Protein AF-A0A7W9KG09-F1 (afdb_monomer_lite)

Foldseek 3Di:
DFDQDPVRRTDDDDPDDPPVCPVVLVVVCVPPPVSPDDDD

Secondary structure (DSSP, 8-state):
--EE-TTS-EE--PPPPPGGGHHHHHHHHHT-TT------

pLDDT: mean 77.12, std 10.13, range [54.19, 90.38]

Radius of gyration: 12.81 Å; chains: 1; bounding box: 24×15×33 Å

Structure (mmCIF, N/CA/C/O backbone):
data_AF-A0A7W9KG09-F1
#
_entry.id   AF-A0A7W9KG09-F1
#
loop_
_atom_site.group_PDB
_atom_site.id
_atom_site.type_symbol
_atom_site.label_atom_id
_atom_site.label_alt_id
_atom_site.label_comp_id
_atom_site.label_asym_id
_atom_site.label_entity_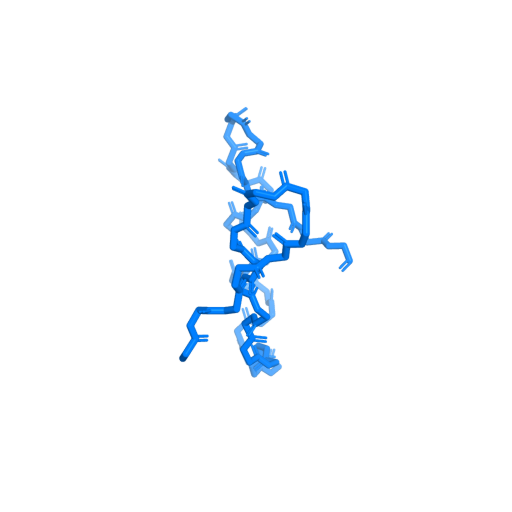id
_atom_site.label_seq_id
_atom_site.pdbx_PDB_ins_code
_atom_site.Cartn_x
_atom_site.Cartn_y
_atom_site.Cartn_z
_atom_site.occupancy
_atom_site.B_iso_or_equiv
_atom_site.auth_seq_id
_atom_site.auth_comp_id
_atom_site.auth_asym_id
_atom_site.auth_atom_id
_atom_site.pdbx_PDB_model_num
ATOM 1 N N . MET A 1 1 ? -8.030 -9.303 -12.061 1.00 54.19 1 MET A N 1
ATOM 2 C CA . MET A 1 1 ? -7.834 -8.814 -13.440 1.00 54.19 1 MET A CA 1
ATOM 3 C C . MET A 1 1 ? -6.777 -7.732 -13.347 1.00 54.19 1 MET A C 1
ATOM 5 O O . MET A 1 1 ? -6.903 -6.895 -12.466 1.00 54.19 1 MET A O 1
ATOM 9 N N . PHE A 1 2 ? -5.694 -7.842 -14.112 1.00 54.50 2 PHE A N 1
ATOM 10 C CA . PHE A 1 2 ? -4.640 -6.829 -14.155 1.00 54.50 2 PHE A CA 1
ATOM 11 C C . PHE A 1 2 ? -4.983 -5.906 -15.325 1.00 54.50 2 PHE A C 1
ATOM 13 O O . PHE A 1 2 ? -5.040 -6.391 -16.454 1.00 54.50 2 PHE A O 1
ATOM 20 N N . ASP A 1 3 ? -5.278 -4.636 -15.057 1.00 66.12 3 ASP A N 1
ATOM 21 C CA . ASP A 1 3 ? -5.479 -3.637 -16.108 1.00 66.12 3 ASP A CA 1
ATOM 22 C C . ASP A 1 3 ? -4.124 -3.015 -16.444 1.00 66.12 3 ASP A C 1
ATOM 24 O O . ASP A 1 3 ? -3.451 -2.468 -15.569 1.00 66.12 3 ASP A O 1
ATOM 28 N N . LEU A 1 4 ? -3.706 -3.158 -17.702 1.00 66.88 4 LEU A N 1
ATOM 29 C CA . LEU A 1 4 ? -2.521 -2.501 -18.242 1.00 66.88 4 LEU A CA 1
ATOM 30 C C . LEU A 1 4 ? -2.913 -1.066 -18.594 1.00 66.88 4 LEU A C 1
ATOM 32 O O . LEU A 1 4 ? -3.767 -0.865 -19.459 1.00 66.88 4 LEU A O 1
ATOM 36 N N . ASN A 1 5 ? -2.332 -0.084 -17.912 1.00 64.44 5 ASN A N 1
ATOM 37 C CA . ASN A 1 5 ? -2.551 1.314 -18.257 1.00 64.44 5 ASN A CA 1
ATOM 38 C C . ASN A 1 5 ? -1.753 1.711 -19.508 1.00 64.44 5 ASN A C 1
ATOM 40 O O . ASN A 1 5 ? -0.868 0.990 -19.975 1.00 64.44 5 ASN A O 1
ATOM 44 N N . ASP A 1 6 ? -2.098 2.875 -20.054 1.00 66.56 6 ASP A N 1
ATOM 45 C CA . ASP A 1 6 ? -1.539 3.411 -21.303 1.00 66.56 6 ASP A CA 1
ATOM 4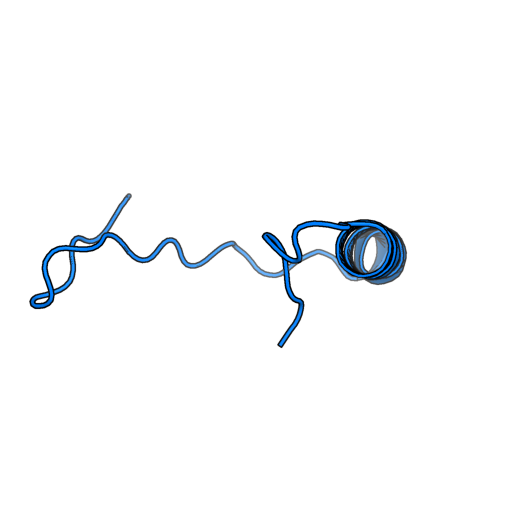6 C C . ASP A 1 6 ? -0.045 3.780 -21.188 1.00 66.56 6 ASP A C 1
ATOM 48 O O . ASP A 1 6 ? 0.660 3.896 -22.185 1.00 66.56 6 ASP A O 1
ATOM 52 N N . ASP A 1 7 ? 0.471 3.875 -19.960 1.00 70.25 7 ASP A N 1
ATOM 53 C CA . ASP A 1 7 ? 1.891 4.084 -19.661 1.00 70.25 7 ASP A CA 1
ATOM 54 C C . ASP A 1 7 ? 2.701 2.769 -19.674 1.00 70.25 7 ASP A C 1
ATOM 56 O O . ASP A 1 7 ? 3.903 2.758 -19.391 1.00 70.25 7 ASP A O 1
ATOM 60 N N . GLY A 1 8 ? 2.060 1.642 -20.006 1.00 71.94 8 GLY A N 1
ATOM 61 C CA . GLY A 1 8 ? 2.708 0.342 -20.170 1.00 71.94 8 GLY A CA 1
ATOM 62 C C . GLY A 1 8 ? 2.986 -0.404 -18.863 1.00 71.94 8 GLY A C 1
ATOM 63 O O . GLY A 1 8 ? 3.739 -1.381 -18.885 1.00 71.94 8 GLY A O 1
ATOM 64 N N . TYR A 1 9 ? 2.383 0.004 -17.740 1.00 71.44 9 TYR A N 1
ATOM 65 C CA . TYR A 1 9 ? 2.4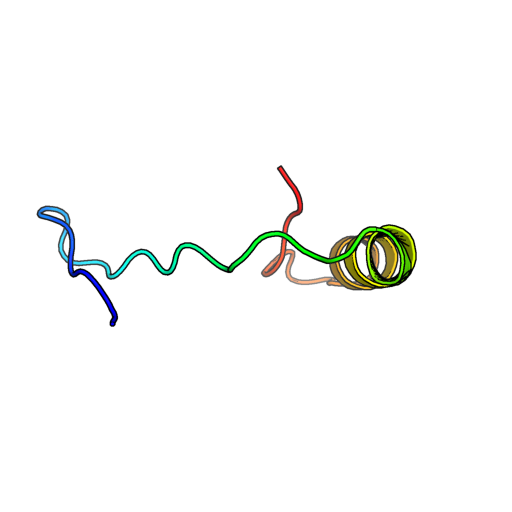30 -0.745 -16.480 1.00 71.44 9 TYR A CA 1
ATOM 66 C C . TYR A 1 9 ? 1.037 -1.208 -16.046 1.00 71.44 9 TYR A C 1
ATOM 68 O O . TYR A 1 9 ? 0.022 -0.611 -16.377 1.00 71.44 9 TYR A O 1
ATOM 76 N N . ALA A 1 10 ? 0.958 -2.336 -15.344 1.00 72.81 10 ALA A N 1
ATOM 77 C CA . ALA A 1 10 ? -0.313 -2.794 -14.802 1.00 72.81 10 ALA A CA 1
ATOM 78 C C . ALA A 1 10 ? -0.501 -2.228 -13.397 1.00 72.81 10 ALA A C 1
ATOM 80 O O . ALA A 1 10 ? 0.360 -2.424 -12.537 1.00 72.81 10 ALA A O 1
ATOM 81 N N . GLU A 1 11 ? -1.624 -1.559 -13.155 1.00 67.62 11 GLU A N 1
ATOM 82 C CA . GLU A 1 11 ? -1.989 -1.121 -11.811 1.00 67.62 11 GLU A CA 1
ATOM 83 C C . GLU A 1 11 ? -2.905 -2.169 -11.178 1.00 67.62 11 GLU A C 1
ATOM 85 O O . GLU A 1 11 ? -4.003 -2.460 -11.660 1.00 67.62 11 GLU A O 1
ATOM 90 N N . VAL A 1 12 ? -2.446 -2.767 -10.080 1.00 68.56 12 VAL A N 1
ATOM 91 C CA . VAL A 1 12 ? -3.298 -3.612 -9.247 1.00 68.56 12 VAL A CA 1
ATOM 92 C C . VAL A 1 12 ? -3.894 -2.719 -8.184 1.00 68.56 12 VAL A C 1
ATOM 94 O O . VAL A 1 12 ? -3.177 -2.263 -7.302 1.00 68.56 12 VAL A O 1
ATOM 97 N N . ARG A 1 13 ? -5.208 -2.506 -8.242 1.00 69.38 13 ARG A N 1
ATOM 98 C CA . ARG A 1 13 ? -5.949 -1.943 -7.112 1.00 69.38 13 ARG A CA 1
ATOM 99 C C . ARG A 1 13 ? -6.215 -3.078 -6.122 1.00 69.38 13 ARG A C 1
ATOM 101 O O . ARG A 1 13 ? -7.054 -3.932 -6.433 1.00 69.38 13 ARG A O 1
ATOM 108 N N . PRO A 1 14 ? -5.481 -3.174 -4.998 1.00 64.94 14 PRO A N 1
ATOM 109 C CA . PRO A 1 14 ? -5.797 -4.178 -3.997 1.00 64.94 14 PRO A CA 1
ATOM 110 C C . PRO A 1 14 ? -7.197 -3.897 -3.430 1.00 64.94 14 PRO A C 1
ATOM 112 O O . PRO A 1 14 ? -7.610 -2.737 -3.376 1.00 64.94 14 PRO A O 1
ATOM 115 N N . PRO A 1 15 ? -7.952 -4.933 -3.031 1.00 67.81 15 PRO A N 1
ATOM 116 C CA . PRO A 1 15 ? -9.160 -4.716 -2.244 1.00 67.81 15 PRO A CA 1
ATOM 117 C C . PRO A 1 15 ? -8.801 -3.998 -0.937 1.00 67.81 15 PRO A C 1
ATOM 119 O O . PRO A 1 15 ? -7.688 -4.170 -0.430 1.00 67.81 15 PRO A O 1
ATOM 122 N N . ASP A 1 16 ? -9.744 -3.226 -0.393 1.00 74.94 16 ASP A N 1
ATOM 123 C CA . ASP A 1 16 ? -9.581 -2.579 0.909 1.00 74.94 16 ASP A CA 1
ATOM 124 C C . ASP A 1 16 ? -9.112 -3.594 1.960 1.00 74.94 16 ASP A C 1
ATOM 126 O O . ASP A 1 16 ? -9.665 -4.692 2.095 1.00 74.94 16 ASP A O 1
ATOM 130 N N . VAL A 1 17 ? -8.055 -3.229 2.687 1.00 82.25 17 VAL A N 1
ATOM 131 C CA . VAL A 1 17 ? -7.524 -4.034 3.786 1.00 82.25 17 VAL A CA 1
ATOM 132 C C . VAL A 1 17 ? -8.568 -4.036 4.904 1.00 82.25 17 VAL A C 1
ATOM 134 O O . VAL A 1 17 ? -8.941 -2.955 5.359 1.00 82.25 17 VAL A O 1
ATOM 137 N N . PRO A 1 18 ? -9.029 -5.205 5.388 1.00 88.12 18 PRO A N 1
ATOM 138 C CA . PRO A 1 18 ? -9.925 -5.248 6.537 1.00 88.12 18 PRO A CA 1
ATOM 139 C C . PRO A 1 18 ? -9.302 -4.548 7.753 1.00 88.12 18 PRO A C 1
ATOM 141 O O . PRO A 1 18 ? -8.112 -4.731 8.020 1.00 88.12 18 PRO A O 1
ATOM 144 N N . ASP A 1 19 ? -10.102 -3.799 8.517 1.00 85.38 19 ASP A N 1
ATOM 145 C CA . ASP A 1 19 ? -9.624 -2.974 9.643 1.00 85.38 19 ASP A CA 1
ATOM 146 C C . ASP A 1 19 ? -8.783 -3.765 10.659 1.00 85.38 19 ASP A C 1
ATOM 148 O O . ASP A 1 19 ? -7.798 -3.262 11.202 1.00 85.38 19 ASP A O 1
ATOM 152 N N . GLU A 1 20 ? -9.126 -5.038 10.878 1.00 90.38 20 GLU A N 1
ATOM 153 C CA . GLU A 1 20 ? -8.396 -5.946 11.771 1.00 90.38 20 GLU A CA 1
ATOM 154 C C . GLU A 1 20 ? -6.932 -6.180 11.351 1.00 90.38 20 GLU A C 1
ATOM 156 O O . GLU A 1 20 ? -6.084 -6.487 12.192 1.00 90.38 20 GLU A O 1
ATOM 161 N N . PHE A 1 21 ? -6.605 -5.980 10.072 1.00 89.69 21 PHE A N 1
ATOM 162 C CA . PHE A 1 21 ? -5.260 -6.145 9.524 1.00 89.69 21 PHE A CA 1
ATOM 163 C C . PHE A 1 21 ? -4.514 -4.823 9.314 1.00 89.69 21 PHE A C 1
ATOM 165 O O . PHE A 1 21 ? -3.324 -4.858 8.990 1.00 89.69 21 PHE A O 1
ATOM 172 N N . ALA A 1 22 ? -5.141 -3.664 9.546 1.00 86.00 22 ALA A N 1
ATOM 173 C CA . ALA A 1 22 ? -4.524 -2.357 9.302 1.00 86.00 22 ALA A CA 1
ATOM 174 C C . ALA A 1 22 ? -3.184 -2.199 10.044 1.00 86.00 22 ALA A C 1
ATOM 176 O O . ALA A 1 22 ? -2.171 -1.818 9.456 1.00 86.00 22 ALA A O 1
ATOM 177 N N . ALA A 1 23 ? -3.136 -2.581 11.324 1.00 88.38 23 ALA A N 1
ATOM 178 C CA . ALA A 1 23 ? -1.913 -2.512 12.126 1.00 88.38 23 ALA A CA 1
ATOM 179 C C . ALA A 1 23 ? -0.787 -3.409 1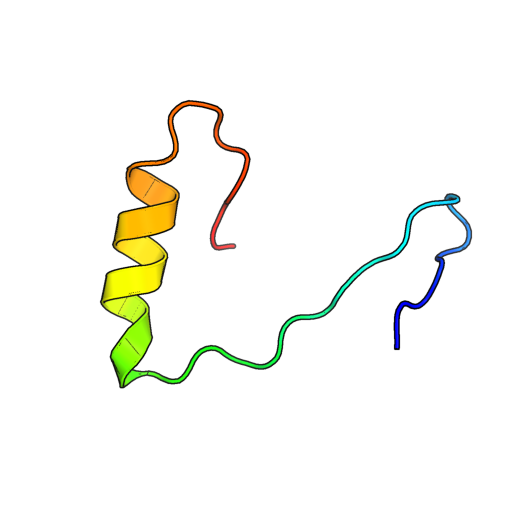1.576 1.00 88.38 23 ALA A C 1
ATOM 181 O O . ALA A 1 23 ? 0.379 -3.009 11.557 1.00 88.38 23 ALA A O 1
ATOM 182 N N . ALA A 1 24 ? -1.132 -4.610 11.103 1.00 90.12 24 ALA A N 1
ATOM 183 C CA . ALA A 1 24 ? -0.171 -5.538 10.515 1.00 90.12 24 ALA A CA 1
ATOM 184 C C . ALA A 1 24 ? 0.387 -4.997 9.190 1.00 90.12 24 ALA A C 1
ATOM 186 O O . ALA A 1 24 ? 1.596 -5.063 8.965 1.00 90.12 24 ALA A O 1
ATOM 187 N N . VAL A 1 25 ? -0.469 -4.398 8.356 1.00 88.19 25 VAL A N 1
ATOM 188 C CA . VAL A 1 25 ? -0.072 -3.764 7.091 1.00 88.19 25 VAL A CA 1
ATOM 189 C C . VAL A 1 25 ? 0.851 -2.571 7.332 1.00 88.19 25 VAL A C 1
ATOM 191 O O . VAL A 1 25 ? 1.919 -2.495 6.723 1.00 88.19 25 VAL A O 1
ATOM 194 N N . HIS A 1 26 ? 0.509 -1.683 8.269 1.00 86.56 26 HIS A N 1
ATOM 195 C CA . HIS A 1 26 ? 1.373 -0.554 8.622 1.00 86.56 26 HIS A CA 1
ATOM 196 C C . HIS A 1 26 ? 2.731 -1.010 9.164 1.00 86.56 26 HIS A C 1
ATOM 198 O O . HIS A 1 26 ? 3.760 -0.452 8.784 1.00 86.56 26 HIS A O 1
ATOM 204 N N . SER A 1 27 ? 2.750 -2.048 10.006 1.00 88.12 27 SER A N 1
ATOM 205 C CA . SER A 1 27 ? 3.995 -2.629 10.513 1.00 88.12 27 SER A CA 1
ATOM 206 C C . SER A 1 27 ? 4.852 -3.207 9.384 1.00 88.12 27 SER A C 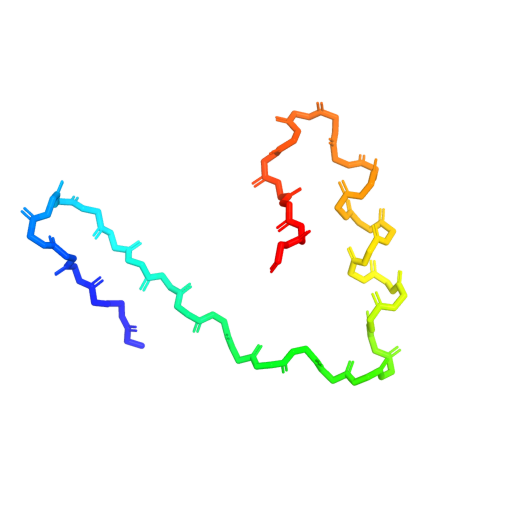1
ATOM 208 O O . SER A 1 27 ? 6.049 -2.930 9.318 1.00 88.12 27 SER A O 1
ATOM 210 N N . ALA A 1 28 ? 4.260 -3.964 8.460 1.00 88.12 28 ALA A N 1
ATOM 211 C CA . ALA A 1 28 ? 4.988 -4.538 7.332 1.00 88.12 28 ALA A CA 1
ATOM 212 C C . ALA A 1 28 ? 5.592 -3.455 6.421 1.00 88.12 28 ALA A C 1
ATOM 214 O O . ALA A 1 28 ? 6.766 -3.544 6.065 1.00 8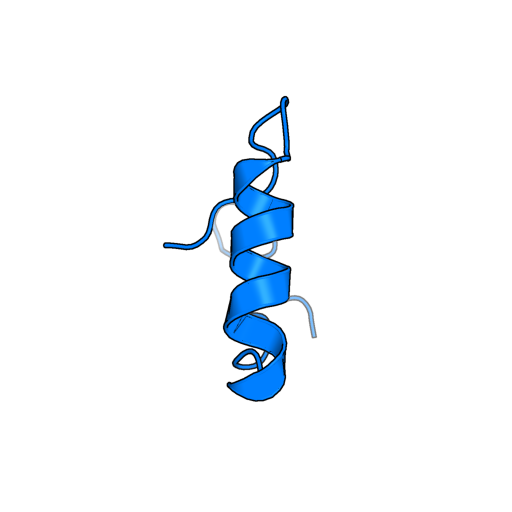8.12 28 ALA A O 1
ATOM 215 N N . ALA A 1 29 ? 4.829 -2.403 6.106 1.00 87.75 29 ALA A N 1
ATOM 216 C CA . ALA A 1 29 ? 5.319 -1.288 5.298 1.00 87.75 29 ALA A CA 1
ATOM 217 C C . ALA A 1 29 ? 6.439 -0.503 6.004 1.00 87.75 29 ALA A C 1
ATOM 219 O O . ALA A 1 29 ? 7.449 -0.178 5.382 1.00 87.75 29 ALA A O 1
ATOM 220 N N . ALA A 1 30 ? 6.309 -0.246 7.311 1.00 85.81 30 ALA A N 1
ATOM 221 C CA . ALA A 1 30 ? 7.329 0.461 8.089 1.00 85.81 30 ALA A CA 1
ATOM 222 C C . ALA A 1 30 ? 8.644 -0.327 8.215 1.00 85.81 30 ALA A C 1
ATOM 224 O O . ALA A 1 30 ? 9.716 0.271 8.294 1.00 85.81 30 ALA A O 1
ATOM 225 N N . ASN A 1 31 ? 8.565 -1.659 8.222 1.00 86.25 31 ASN A N 1
ATOM 226 C CA . ASN A 1 31 ? 9.726 -2.541 8.321 1.00 86.25 31 ASN A CA 1
ATOM 227 C C . ASN A 1 31 ? 10.330 -2.921 6.957 1.00 86.25 31 ASN A C 1
ATOM 229 O O . ASN A 1 31 ? 11.287 -3.689 6.936 1.00 86.25 31 ASN A O 1
ATOM 233 N N . CYS A 1 32 ? 9.808 -2.414 5.832 1.00 83.25 32 CYS A N 1
ATOM 234 C CA . CYS A 1 32 ? 10.334 -2.695 4.493 1.00 83.25 32 CYS A CA 1
ATOM 235 C C . CYS A 1 32 ? 11.550 -1.788 4.189 1.00 83.25 32 CYS A C 1
ATOM 237 O O . CYS A 1 32 ? 11.369 -0.597 3.913 1.00 83.25 32 CYS A O 1
ATOM 239 N N . PRO A 1 33 ? 12.798 -2.306 4.229 1.00 80.19 33 PRO A N 1
ATOM 240 C CA . PRO A 1 33 ? 14.001 -1.477 4.143 1.00 80.19 33 PRO A CA 1
ATOM 241 C C . PRO A 1 33 ? 14.210 -0.903 2.739 1.00 80.19 33 PRO A C 1
ATOM 243 O O . PRO A 1 33 ? 14.633 0.245 2.600 1.00 80.19 33 PRO A O 1
ATOM 246 N N . GLU A 1 34 ? 13.864 -1.662 1.696 1.00 87.25 34 GLU A N 1
ATOM 247 C CA . GLU A 1 34 ? 13.878 -1.185 0.311 1.00 87.25 34 GLU A CA 1
ATOM 248 C C . GLU A 1 34 ? 12.733 -0.216 -0.023 1.00 87.25 34 GLU A C 1
ATOM 250 O O . GLU A 1 34 ? 12.704 0.326 -1.127 1.00 87.25 34 GLU A O 1
ATOM 255 N N . ARG A 1 35 ? 11.793 0.012 0.910 1.00 78.12 35 ARG A N 1
ATOM 256 C CA . ARG A 1 35 ? 10.587 0.836 0.711 1.00 78.12 35 ARG A CA 1
ATOM 257 C C . ARG A 1 35 ? 9.767 0.409 -0.513 1.00 78.12 35 ARG A C 1
ATOM 259 O O . ARG A 1 35 ? 9.103 1.235 -1.133 1.00 78.12 35 ARG A O 1
ATOM 266 N N . ALA A 1 36 ? 9.807 -0.881 -0.848 1.00 79.44 36 ALA A N 1
ATOM 267 C CA . ALA A 1 36 ? 9.043 -1.461 -1.949 1.00 79.44 36 ALA A CA 1
ATOM 268 C C . ALA A 1 36 ? 7.531 -1.449 -1.681 1.00 79.44 36 ALA A C 1
ATOM 270 O O . ALA A 1 36 ? 6.742 -1.547 -2.616 1.00 79.44 36 ALA A O 1
ATOM 271 N N . ILE A 1 37 ? 7.128 -1.318 -0.414 1.00 79.12 37 ILE A N 1
ATOM 272 C CA . ILE A 1 37 ? 5.733 -1.243 0.009 1.00 79.12 37 ILE A CA 1
ATOM 273 C C . ILE A 1 37 ? 5.545 0.051 0.805 1.00 79.12 37 ILE A C 1
ATOM 275 O O . ILE A 1 37 ? 6.251 0.290 1.784 1.00 79.12 37 ILE A O 1
ATOM 279 N N . ALA A 1 38 ? 4.585 0.879 0.392 1.00 74.88 38 ALA A N 1
ATOM 280 C CA . ALA A 1 38 ? 4.178 2.095 1.089 1.00 74.88 38 ALA A CA 1
ATOM 281 C C . ALA A 1 38 ? 2.654 2.103 1.260 1.00 74.88 38 ALA A C 1
ATOM 283 O O . ALA A 1 38 ? 1.930 1.673 0.367 1.00 74.88 38 ALA A O 1
ATOM 284 N N . VAL A 1 39 ? 2.181 2.588 2.410 1.00 74.31 39 VAL A N 1
ATOM 285 C CA . VAL A 1 39 ? 0.754 2.826 2.668 1.00 74.31 39 VAL A CA 1
ATOM 286 C C . VAL A 1 39 ? 0.521 4.323 2.477 1.00 74.31 39 VAL A C 1
ATOM 288 O O . VAL A 1 39 ? 1.086 5.116 3.232 1.00 74.31 39 VAL A O 1
ATOM 291 N N . THR A 1 40 ? -0.234 4.700 1.446 1.00 64.69 40 THR A N 1
ATOM 292 C CA . THR A 1 40 ? -0.587 6.090 1.097 1.00 64.69 40 THR A CA 1
ATOM 293 C C . THR A 1 40 ? -2.087 6.260 1.024 1.00 64.69 40 THR A C 1
ATOM 295 O O . THR A 1 40 ? -2.719 5.332 0.474 1.00 64.69 40 THR A O 1
#

Organism: NCBI:txid103725

Sequence (40 aa):
MFDLNDDGYAEVRPPDVPDEFAAAVHSAAANCPERAIAVT